Protein AF-A0A963K4Q1-F1 (afdb_monomer_lite)

Secondary structure (DSSP, 8-state):
------HHHHHHHHHHHTT--EEEEEGGGTTHHHHHHHHHHHTTPPPPEEEEEPPPB-TTSPBP-GGGTPPPHHHHHHTT--HHHHHHHTT-----

Foldseek 3Di:
DPDPPDPLLCCLVVCQVVVPQEDEEAPVCVVSVVSNVVNCVVVVHDDHHYDHDYADADPVRHGQDVVVVHDDPVNCVVVPHDPCNVCVRRVHDDDD

Radius of gyration: 17.46 Å; chains: 1; bounding box: 34×29×43 Å

Structure (mmCIF, N/CA/C/O backbone):
data_AF-A0A963K4Q1-F1
#
_entry.id   AF-A0A963K4Q1-F1
#
loop_
_atom_site.group_PDB
_atom_site.id
_atom_site.type_symbol
_atom_site.label_atom_id
_atom_site.label_alt_id
_atom_site.label_comp_id
_atom_site.label_asym_id
_atom_site.label_entity_id
_atom_site.label_seq_id
_atom_site.pdbx_PDB_ins_code
_atom_site.Cartn_x
_atom_site.Cartn_y
_atom_site.Cartn_z
_atom_site.occupancy
_atom_site.B_iso_or_equiv
_atom_site.auth_seq_id
_atom_site.auth_comp_id
_atom_site.auth_asym_id
_atom_site.auth_atom_id
_atom_site.pdbx_PDB_model_num
ATOM 1 N N . LYS A 1 1 ? 16.954 -0.791 22.326 1.00 44.12 1 LYS A N 1
ATOM 2 C CA . LYS A 1 1 ? 16.516 -1.425 21.060 1.00 44.12 1 LYS A CA 1
ATOM 3 C C . LYS A 1 1 ? 15.205 -0.748 20.720 1.00 44.12 1 LYS A C 1
ATOM 5 O O . LYS A 1 1 ? 14.221 -1.051 21.382 1.00 44.12 1 LYS A O 1
ATOM 10 N N . ASP A 1 2 ? 15.262 0.270 19.863 1.00 50.75 2 ASP A N 1
ATOM 11 C CA . ASP A 1 2 ? 14.142 1.171 19.576 1.00 50.75 2 ASP A CA 1
ATOM 12 C C . ASP A 1 2 ? 12.896 0.368 19.242 1.00 50.75 2 ASP A C 1
ATOM 14 O O . ASP A 1 2 ? 12.961 -0.561 18.438 1.00 50.75 2 ASP A O 1
ATOM 18 N N . THR A 1 3 ? 11.803 0.659 19.939 1.00 57.06 3 THR A N 1
ATOM 19 C CA . THR A 1 3 ? 10.546 -0.075 19.838 1.00 57.06 3 THR A CA 1
ATOM 20 C C . THR A 1 3 ? 10.073 -0.022 18.386 1.00 57.06 3 THR A C 1
ATOM 22 O O . THR A 1 3 ? 9.675 1.050 17.931 1.00 57.06 3 THR A O 1
ATOM 25 N N . PRO A 1 4 ? 10.125 -1.123 17.614 1.00 58.84 4 PRO A N 1
ATOM 26 C CA . PRO A 1 4 ? 9.591 -1.090 16.267 1.00 58.84 4 PRO A CA 1
ATOM 27 C C . PRO A 1 4 ? 8.076 -0.930 16.391 1.00 58.84 4 PRO A C 1
ATOM 29 O O . PRO A 1 4 ? 7.397 -1.799 16.941 1.00 58.84 4 PRO A O 1
ATOM 32 N N . THR A 1 5 ? 7.537 0.190 15.912 1.00 65.31 5 THR A N 1
ATOM 33 C CA . THR A 1 5 ? 6.088 0.348 15.800 1.00 65.31 5 THR A CA 1
ATOM 34 C C . THR A 1 5 ? 5.557 -0.768 14.910 1.00 65.31 5 THR A C 1
ATOM 36 O O . THR A 1 5 ? 6.073 -1.007 13.816 1.00 65.31 5 THR A O 1
ATOM 39 N N . SER A 1 6 ? 4.523 -1.473 15.373 1.00 85.88 6 SER A N 1
ATOM 40 C CA . SER A 1 6 ? 3.826 -2.444 14.534 1.00 85.88 6 SER A CA 1
ATOM 41 C C . SER A 1 6 ? 3.285 -1.725 13.301 1.00 85.88 6 SER A C 1
ATOM 43 O O . SER A 1 6 ? 2.437 -0.841 13.431 1.00 85.88 6 SER A O 1
ATOM 45 N N . TYR A 1 7 ? 3.744 -2.123 12.109 1.00 89.75 7 TYR A N 1
ATOM 46 C CA . TYR A 1 7 ? 3.243 -1.618 10.824 1.00 89.75 7 TYR A CA 1
ATOM 47 C C . TYR A 1 7 ? 1.707 -1.588 10.787 1.00 89.75 7 TYR A C 1
ATOM 49 O O . TYR A 1 7 ? 1.111 -0.632 10.303 1.00 89.75 7 TYR A O 1
ATOM 57 N N . HIS A 1 8 ? 1.057 -2.611 11.353 1.00 94.31 8 HIS A N 1
ATOM 58 C CA . HIS A 1 8 ? -0.400 -2.709 11.356 1.00 94.31 8 HIS A CA 1
ATOM 59 C C . HIS A 1 8 ? -1.086 -1.650 12.215 1.00 94.31 8 HIS A C 1
ATOM 61 O O . HIS A 1 8 ? -2.169 -1.205 11.852 1.00 94.31 8 HIS A O 1
ATOM 67 N N . LEU A 1 9 ? -0.465 -1.258 13.328 1.00 95.31 9 LEU A N 1
ATOM 68 C CA . LEU A 1 9 ? -0.989 -0.205 14.188 1.00 95.31 9 LEU A CA 1
ATOM 69 C C . LEU A 1 9 ? -0.778 1.170 13.549 1.00 95.31 9 LEU A C 1
ATOM 71 O O . LEU A 1 9 ? -1.728 1.941 13.475 1.00 95.31 9 LEU A O 1
ATOM 75 N N . ALA A 1 10 ? 0.433 1.434 13.044 1.00 95.62 10 ALA A N 1
ATOM 76 C CA . ALA A 1 10 ? 0.766 2.696 12.384 1.00 95.62 10 ALA A CA 1
ATOM 77 C C . ALA A 1 10 ? -0.178 2.983 11.210 1.00 95.62 10 ALA A C 1
ATOM 79 O O . ALA A 1 10 ? -0.854 4.001 11.218 1.00 95.62 10 ALA A O 1
ATOM 80 N N . VAL A 1 11 ? -0.331 2.034 10.277 1.00 95.38 11 VAL A N 1
ATOM 81 C CA . VAL A 1 11 ? -1.203 2.218 9.101 1.00 95.38 11 VAL A CA 1
ATOM 82 C C . VAL A 1 11 ? -2.643 2.544 9.491 1.00 95.38 11 VAL A C 1
ATOM 84 O O . VAL A 1 11 ? -3.237 3.439 8.908 1.00 95.38 11 VAL A O 1
ATOM 87 N N . VAL A 1 12 ? -3.215 1.854 10.484 1.00 97.25 12 VAL A N 1
ATOM 88 C CA . VAL A 1 12 ? -4.609 2.095 10.894 1.00 97.25 12 VAL A CA 1
ATOM 89 C C . VAL A 1 12 ? -4.802 3.501 11.461 1.00 97.25 12 VAL A C 1
ATOM 91 O O . VAL A 1 12 ? -5.813 4.138 11.165 1.00 97.25 12 VAL A O 1
ATOM 94 N N . LEU A 1 13 ? -3.860 3.967 12.281 1.00 96.94 13 LEU A N 1
ATOM 95 C CA . LEU A 1 13 ? -3.942 5.289 12.896 1.00 96.94 13 LEU A CA 1
ATOM 96 C C . LEU A 1 13 ? -3.645 6.393 11.879 1.00 96.94 13 LEU A C 1
ATOM 98 O O . LEU A 1 13 ? -4.395 7.363 11.817 1.00 96.94 13 LE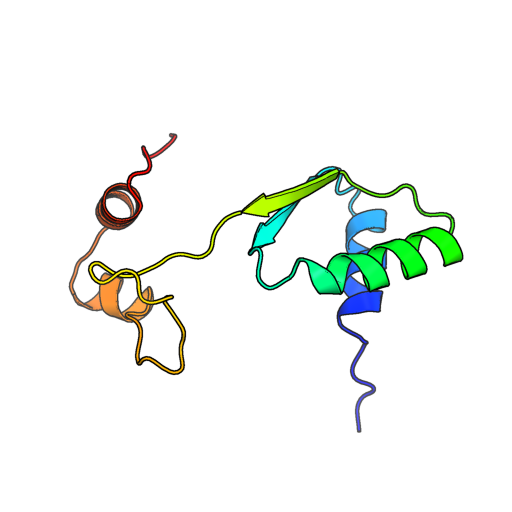U A O 1
ATOM 102 N N . ASP A 1 14 ? -2.615 6.223 11.053 1.00 97.44 14 ASP A N 1
ATOM 103 C CA . ASP A 1 14 ? -2.225 7.208 10.045 1.00 97.44 14 ASP A CA 1
ATOM 104 C C . ASP A 1 14 ? -3.317 7.372 8.978 1.00 97.44 14 ASP A C 1
ATOM 106 O O . ASP A 1 14 ? -3.715 8.502 8.697 1.00 97.44 14 ASP A O 1
ATOM 110 N N . ASP A 1 15 ? -3.885 6.270 8.465 1.00 97.94 15 ASP A N 1
ATOM 111 C CA . ASP A 1 15 ? -4.999 6.312 7.505 1.00 97.94 15 ASP A CA 1
ATOM 112 C C . ASP A 1 15 ? -6.195 7.090 8.082 1.00 97.94 15 ASP A C 1
ATOM 114 O O . ASP A 1 15 ? -6.823 7.892 7.385 1.00 97.94 15 ASP A O 1
ATOM 118 N N . HIS A 1 16 ? -6.506 6.880 9.366 1.00 98.06 16 HIS A N 1
ATOM 119 C CA . HIS A 1 16 ? -7.591 7.588 10.040 1.00 98.06 16 HIS A CA 1
ATOM 120 C C . HIS A 1 16 ? -7.294 9.082 10.202 1.00 98.06 16 HIS A C 1
ATOM 122 O O . HIS A 1 16 ? -8.128 9.911 9.834 1.00 98.06 16 HIS A O 1
ATOM 128 N N . LEU A 1 17 ? -6.107 9.428 10.710 1.00 98.06 17 LEU A N 1
ATOM 129 C CA . LEU A 1 17 ? -5.691 10.815 10.938 1.00 98.06 17 LEU A CA 1
ATOM 130 C C . LEU A 1 17 ? -5.592 11.615 9.633 1.00 98.06 17 LEU A C 1
ATOM 132 O O . LEU A 1 17 ? -5.850 12.817 9.627 1.00 98.06 17 LEU A O 1
ATOM 136 N N . GLN A 1 18 ? -5.247 10.955 8.528 1.00 98.25 18 GLN A N 1
ATOM 137 C CA . GLN A 1 18 ? -5.147 11.565 7.201 1.00 98.25 18 GLN A CA 1
ATOM 138 C C . GLN A 1 18 ? -6.476 11.571 6.430 1.00 98.25 18 GLN A C 1
ATOM 140 O O . GLN A 1 18 ? -6.545 12.143 5.342 1.00 98.25 18 GLN A O 1
AT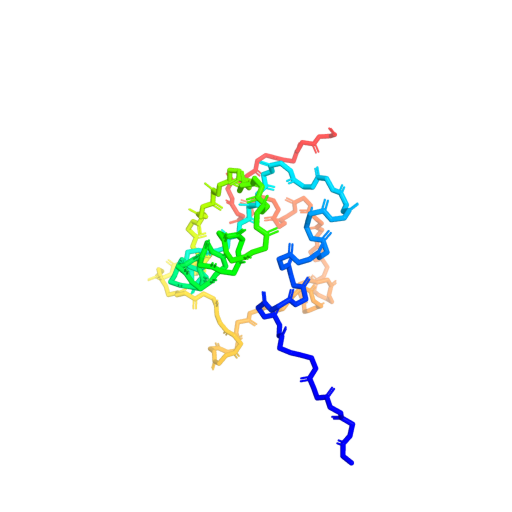OM 145 N N . GLY A 1 19 ? -7.533 10.952 6.965 1.00 97.81 19 GLY A N 1
ATOM 146 C CA . GLY A 1 19 ? -8.838 10.890 6.306 1.00 97.81 19 GLY A CA 1
ATOM 147 C C . GLY A 1 19 ? -8.847 10.022 5.044 1.00 97.81 19 GLY A C 1
ATOM 148 O O . GLY A 1 19 ? -9.576 10.317 4.094 1.00 97.81 19 GLY A O 1
ATOM 149 N N . VAL A 1 20 ? -8.042 8.956 5.002 1.00 98.19 20 VAL A N 1
ATOM 150 C CA . VAL A 1 20 ? -8.022 8.008 3.882 1.00 98.19 20 VAL A CA 1
ATOM 151 C C . VAL A 1 20 ? -9.383 7.320 3.770 1.00 98.19 20 VAL A C 1
ATOM 153 O O . VAL A 1 20 ? -9.862 6.684 4.704 1.00 98.19 20 VAL A O 1
ATOM 156 N N . THR A 1 21 ? -10.010 7.418 2.596 1.00 98.12 21 THR A N 1
ATOM 157 C CA . THR A 1 21 ? -11.335 6.825 2.326 1.00 98.12 21 THR A CA 1
ATOM 158 C C . THR A 1 21 ? -11.274 5.565 1.463 1.00 98.12 21 THR A C 1
ATOM 160 O O . THR A 1 21 ? -12.205 4.755 1.486 1.00 98.12 21 THR A O 1
ATOM 163 N N . LEU A 1 22 ? -10.182 5.370 0.717 1.00 98.25 22 LEU A N 1
ATOM 164 C CA . LEU A 1 22 ? -9.931 4.203 -0.126 1.00 98.25 22 LEU A CA 1
ATOM 165 C C . LEU A 1 22 ? -8.472 3.765 0.002 1.00 98.25 22 LEU A C 1
ATOM 167 O O . LEU A 1 22 ? -7.561 4.480 -0.408 1.00 98.25 22 LEU A O 1
ATOM 171 N N . VAL A 1 23 ? -8.270 2.547 0.489 1.00 98.00 23 VAL A N 1
ATOM 172 C CA . VAL A 1 23 ? -6.966 1.886 0.522 1.00 98.00 23 VAL A CA 1
ATOM 173 C C . VAL A 1 23 ? -6.866 0.957 -0.687 1.00 98.00 23 VAL A C 1
ATOM 175 O O . VAL A 1 23 ? -7.513 -0.091 -0.729 1.00 98.00 23 VAL A O 1
ATOM 178 N N . SER A 1 24 ? -6.049 1.344 -1.670 1.00 97.19 24 SER A N 1
ATOM 179 C CA . SER A 1 24 ? -5.704 0.517 -2.834 1.00 97.19 24 SER A CA 1
ATOM 180 C C . SER A 1 24 ? -4.341 -0.137 -2.624 1.00 97.19 24 SER A C 1
ATOM 182 O O . SER A 1 24 ? -3.345 0.566 -2.451 1.00 97.19 24 SER A O 1
ATOM 184 N N . ARG A 1 25 ? -4.280 -1.471 -2.641 1.00 95.56 25 ARG A N 1
ATOM 185 C CA . ARG A 1 25 ? -3.037 -2.230 -2.413 1.00 95.56 25 ARG A CA 1
ATOM 186 C C . ARG A 1 25 ? -3.047 -3.589 -3.107 1.00 95.56 25 ARG A C 1
ATOM 188 O O . ARG A 1 25 ? -4.078 -4.006 -3.619 1.00 95.56 25 ARG A O 1
ATOM 195 N N . GLY A 1 26 ? -1.911 -4.279 -3.119 1.00 94.56 26 GLY A N 1
ATOM 196 C CA . GLY A 1 26 ? -1.810 -5.610 -3.713 1.00 94.56 26 GLY A CA 1
ATOM 197 C C . GLY A 1 26 ? -2.608 -6.672 -2.950 1.00 94.56 26 GLY A C 1
ATOM 198 O O . GLY A 1 26 ? -2.809 -6.581 -1.734 1.00 94.56 26 GLY A O 1
ATOM 199 N N . GLU A 1 27 ? -3.058 -7.697 -3.672 1.00 95.19 27 GLU A N 1
ATOM 200 C CA . GLU A 1 27 ? -3.751 -8.873 -3.124 1.00 95.19 27 GLU A CA 1
ATOM 201 C C . GLU A 1 27 ? -2.913 -9.648 -2.091 1.00 95.19 27 GLU A C 1
ATOM 203 O O . GLU A 1 27 ? -3.456 -10.268 -1.178 1.00 95.19 27 GLU A O 1
ATOM 208 N N . ASP A 1 28 ? -1.585 -9.530 -2.138 1.00 93.12 28 ASP A N 1
ATOM 209 C CA . ASP A 1 28 ? -0.683 -10.077 -1.122 1.00 93.12 28 ASP A CA 1
ATOM 210 C C . ASP A 1 28 ? -0.945 -9.520 0.289 1.00 93.12 28 ASP A C 1
ATOM 212 O O . ASP A 1 28 ? -0.662 -10.191 1.283 1.00 93.12 28 ASP A O 1
ATOM 216 N N . LEU A 1 29 ? -1.542 -8.329 0.392 1.00 94.50 29 LEU A N 1
ATOM 217 C CA . LEU A 1 29 ? -1.934 -7.701 1.656 1.00 94.50 29 LEU A CA 1
ATOM 218 C C . LEU A 1 29 ? -3.405 -7.946 2.029 1.00 94.50 29 LEU A C 1
ATOM 220 O O . LEU A 1 29 ? -3.916 -7.317 2.963 1.00 94.50 29 LEU A O 1
ATOM 224 N N . PHE A 1 30 ? -4.108 -8.853 1.342 1.00 96.19 30 PHE A N 1
ATOM 225 C CA . PHE A 1 30 ? -5.513 -9.151 1.629 1.00 96.19 30 PHE A CA 1
ATOM 226 C C . PHE A 1 30 ? -5.723 -9.602 3.076 1.00 96.19 30 PHE A C 1
ATOM 228 O O . PHE A 1 30 ? -6.494 -8.977 3.807 1.00 96.19 30 PHE A O 1
ATOM 235 N N . HIS A 1 31 ? -4.966 -10.593 3.544 1.00 95.31 31 HIS A N 1
ATOM 236 C CA . HIS A 1 31 ? -5.140 -11.126 4.898 1.00 95.31 31 HIS A CA 1
ATOM 237 C C . HIS A 1 31 ? -4.746 -10.140 6.007 1.00 95.31 31 HIS A C 1
ATOM 239 O O . HIS A 1 31 ? -5.345 -10.154 7.083 1.00 95.31 31 HIS A O 1
ATOM 245 N N . ALA A 1 32 ? -3.815 -9.216 5.741 1.00 94.94 32 ALA A N 1
ATOM 246 C CA . ALA A 1 32 ? -3.481 -8.142 6.681 1.00 94.94 32 ALA A CA 1
ATOM 247 C C . ALA A 1 32 ? -4.689 -7.232 6.981 1.00 94.94 32 ALA A C 1
ATOM 249 O O . ALA A 1 32 ? -4.767 -6.634 8.055 1.00 94.94 32 ALA A O 1
ATOM 250 N N . THR A 1 33 ? -5.661 -7.165 6.062 1.00 96.62 33 THR A N 1
ATOM 251 C CA . THR A 1 33 ? -6.909 -6.407 6.238 1.00 96.62 33 THR A CA 1
ATOM 252 C C . THR A 1 33 ? -7.712 -6.896 7.434 1.00 96.62 33 THR A C 1
ATOM 254 O O . THR A 1 33 ? -8.312 -6.072 8.113 1.00 96.62 33 THR A O 1
ATOM 257 N N . HIS A 1 34 ? -7.704 -8.196 7.744 1.00 96.75 34 HIS A N 1
ATOM 258 C CA . HIS A 1 34 ? -8.444 -8.715 8.899 1.00 96.75 34 HIS A CA 1
ATOM 259 C C . HIS A 1 34 ? -7.944 -8.087 10.204 1.00 96.75 34 HIS A C 1
ATOM 261 O O . HIS A 1 34 ? -8.743 -7.629 11.019 1.00 96.75 34 HIS A O 1
ATOM 267 N N . LEU A 1 35 ? -6.621 -7.981 10.356 1.00 96.12 35 LEU A N 1
ATOM 268 C CA . LEU A 1 35 ? -6.007 -7.337 11.512 1.00 96.12 35 LEU A CA 1
ATOM 269 C C . LEU A 1 35 ? -6.278 -5.827 11.532 1.00 96.12 35 LEU A C 1
ATOM 271 O O . LE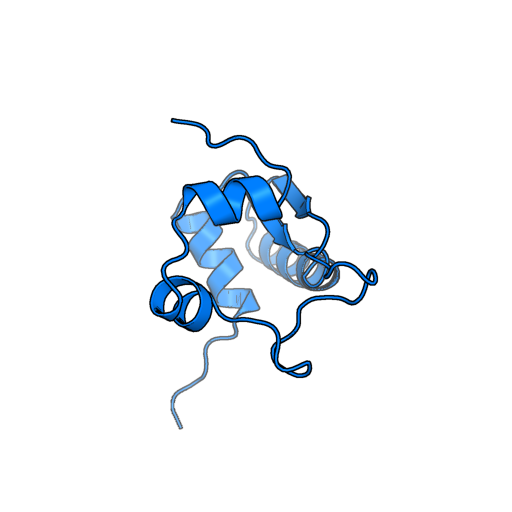U A 1 35 ? -6.613 -5.280 12.579 1.00 96.12 35 LEU A O 1
ATOM 275 N N . HIS A 1 36 ? -6.195 -5.151 10.382 1.00 97.12 36 HIS A N 1
ATOM 276 C CA . HIS A 1 36 ? -6.515 -3.719 10.288 1.00 97.12 36 HIS A CA 1
ATOM 277 C C . HIS A 1 36 ? -7.977 -3.431 10.654 1.00 97.12 36 HIS A C 1
ATOM 279 O O . HIS A 1 36 ? -8.245 -2.503 11.412 1.00 97.12 36 HIS A O 1
ATOM 285 N N . ARG A 1 37 ? -8.916 -4.266 10.193 1.00 97.88 37 ARG A N 1
ATOM 286 C CA . ARG A 1 37 ? -10.343 -4.168 10.532 1.00 97.88 37 ARG A CA 1
ATOM 287 C C . ARG A 1 37 ? -10.600 -4.393 12.019 1.00 97.88 37 ARG A C 1
ATOM 289 O O . ARG A 1 37 ? -11.406 -3.667 12.595 1.00 97.88 37 ARG A O 1
ATOM 296 N N . LEU A 1 38 ? -9.907 -5.355 12.633 1.00 97.94 38 LEU A N 1
ATOM 297 C CA . LEU A 1 38 ? -9.981 -5.587 14.076 1.00 97.94 38 LEU A CA 1
ATOM 298 C C . LEU A 1 38 ? -9.506 -4.357 14.857 1.00 97.94 38 LEU A C 1
ATOM 300 O O . LEU A 1 38 ? -10.222 -3.880 15.730 1.00 97.94 38 LEU A O 1
ATOM 304 N N . LEU A 1 39 ? -8.339 -3.809 14.514 1.00 97.56 39 LEU A N 1
ATOM 305 C CA . LEU A 1 39 ? -7.803 -2.613 15.170 1.00 97.56 39 LEU A CA 1
ATOM 306 C C . LEU A 1 39 ? -8.740 -1.409 15.013 1.00 97.56 39 LEU A C 1
ATOM 308 O O . LEU A 1 39 ? -9.027 -0.730 15.991 1.00 97.56 39 LEU A O 1
ATOM 312 N N . GLN A 1 40 ? -9.277 -1.178 13.814 1.00 98.12 40 GLN A N 1
ATOM 313 C CA . GLN A 1 40 ? -10.259 -0.114 13.583 1.00 98.12 40 GLN A CA 1
ATOM 314 C C . GLN A 1 40 ? -11.500 -0.277 14.461 1.00 98.12 40 GLN A C 1
ATOM 316 O O . GLN A 1 40 ? -11.967 0.704 15.028 1.00 98.12 40 GLN A O 1
ATOM 321 N N . ALA A 1 41 ? -12.011 -1.504 14.608 1.00 98.25 41 ALA A N 1
ATOM 322 C CA . ALA A 1 41 ? -13.143 -1.774 15.490 1.00 98.25 41 ALA A CA 1
ATOM 323 C C . ALA A 1 41 ? -12.804 -1.482 16.961 1.00 98.25 41 ALA A C 1
ATOM 325 O O . ALA A 1 41 ? -13.600 -0.850 17.648 1.00 98.25 41 ALA A O 1
ATOM 326 N N . LEU A 1 42 ? -11.612 -1.877 17.424 1.00 98.19 42 LEU A N 1
ATOM 327 C CA . LEU A 1 42 ? -11.148 -1.607 18.790 1.00 98.19 42 LEU A CA 1
ATOM 328 C C . LEU A 1 42 ? -10.978 -0.108 19.076 1.00 98.19 42 LEU A C 1
ATOM 330 O O . LEU A 1 42 ? -11.231 0.328 20.195 1.00 98.19 42 LEU A O 1
ATOM 334 N N . PHE A 1 43 ? -10.581 0.678 18.075 1.00 97.62 43 PHE A N 1
ATOM 335 C CA . PHE A 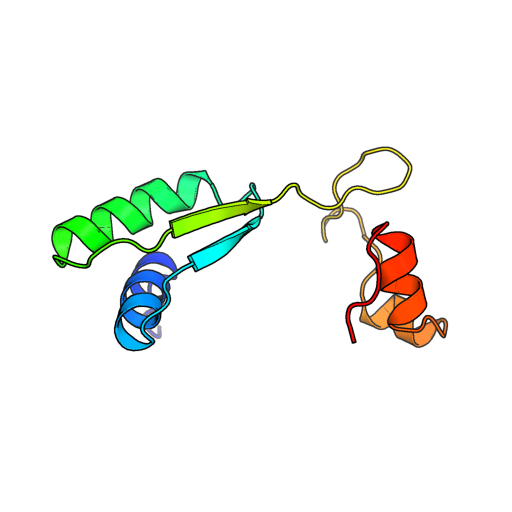1 43 ? -10.402 2.127 18.202 1.00 97.62 43 PHE A CA 1
ATOM 336 C C . PHE A 1 43 ? -11.644 2.951 17.825 1.00 97.62 43 PHE A C 1
ATOM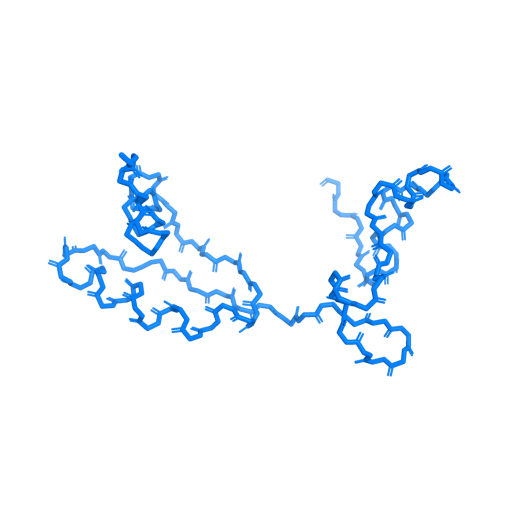 338 O O . PHE A 1 43 ? -11.583 4.176 17.860 1.00 97.62 43 PHE A O 1
ATOM 345 N N . GLY A 1 44 ? -12.763 2.320 17.451 1.00 98.00 44 GLY A N 1
ATOM 346 C CA . GLY A 1 44 ? -13.974 3.035 17.022 1.00 98.00 44 GLY A CA 1
ATOM 347 C C . GLY A 1 44 ? -13.813 3.809 15.704 1.00 98.00 44 GLY A C 1
ATOM 348 O O . GLY A 1 44 ? -14.543 4.764 15.447 1.00 98.00 44 GLY A O 1
ATOM 349 N N . ILE A 1 45 ? -12.858 3.409 14.864 1.00 98.19 45 ILE A N 1
ATOM 350 C CA . ILE A 1 45 ? -12.546 4.054 13.587 1.00 98.19 45 ILE A CA 1
ATOM 351 C C . ILE A 1 45 ? -13.471 3.510 12.492 1.00 98.19 45 ILE A C 1
ATOM 353 O O . ILE A 1 45 ? -13.612 2.296 12.314 1.00 98.19 45 ILE A O 1
ATOM 357 N N . THR A 1 46 ? -14.059 4.414 11.702 1.00 97.38 46 THR A N 1
ATOM 358 C CA . THR A 1 46 ? -14.811 4.031 10.497 1.00 97.38 46 THR A CA 1
ATOM 359 C C . THR A 1 46 ? -13.845 3.462 9.452 1.00 97.38 46 THR A C 1
ATOM 361 O O . THR A 1 46 ? -12.884 4.146 9.095 1.00 97.38 46 THR A O 1
ATOM 364 N N . PRO A 1 47 ? -14.056 2.231 8.948 1.00 96.88 47 PRO A N 1
ATOM 365 C CA . PRO A 1 47 ? -13.150 1.643 7.971 1.00 96.88 47 PRO A CA 1
ATOM 366 C C . PRO A 1 47 ? -13.184 2.382 6.630 1.00 96.88 47 PRO A C 1
ATOM 368 O O . PRO A 1 47 ? -14.272 2.722 6.155 1.00 96.88 47 PRO A O 1
ATOM 371 N N . PRO A 1 48 ? -12.032 2.528 5.953 1.00 97.94 48 PRO A N 1
ATOM 372 C CA . PRO A 1 48 ? -12.019 2.920 4.556 1.00 97.94 48 PRO A CA 1
ATOM 373 C C . PRO A 1 48 ? -12.572 1.788 3.683 1.00 97.94 48 PRO A C 1
ATOM 375 O O . PRO A 1 48 ? -12.682 0.625 4.091 1.00 97.94 48 PRO A O 1
ATOM 378 N N . ARG A 1 49 ? -12.860 2.112 2.425 1.00 98.25 49 ARG A N 1
ATOM 379 C CA . ARG A 1 49 ? -13.036 1.091 1.392 1.00 98.25 49 ARG A CA 1
ATOM 380 C C . ARG A 1 49 ? -11.686 0.442 1.102 1.00 98.25 49 ARG A C 1
ATOM 382 O O . ARG A 1 49 ? -10.664 1.121 1.064 1.00 98.25 49 ARG A O 1
ATOM 389 N N . TYR A 1 50 ? -11.694 -0.859 0.843 1.00 97.94 50 TYR A N 1
ATOM 390 C CA . TYR A 1 50 ? -10.505 -1.595 0.430 1.00 97.94 50 TYR A CA 1
ATOM 391 C C . TYR A 1 50 ? -10.646 -2.041 -1.020 1.00 97.94 50 TYR A C 1
ATOM 393 O O . TYR A 1 50 ? -11.695 -2.551 -1.415 1.00 97.94 50 TYR A O 1
ATOM 401 N N . TYR A 1 51 ? -9.583 -1.851 -1.794 1.00 97.88 51 TYR A N 1
ATOM 402 C CA . TYR A 1 51 ? -9.436 -2.423 -3.123 1.00 97.88 51 TYR A CA 1
ATOM 403 C C . TYR A 1 51 ? -8.102 -3.163 -3.202 1.00 97.88 51 TYR A C 1
ATOM 405 O O . TYR A 1 51 ? -7.035 -2.571 -3.021 1.00 97.88 51 TYR A O 1
ATOM 413 N N . HIS A 1 52 ? -8.179 -4.465 -3.463 1.00 97.75 52 HIS A N 1
ATOM 414 C CA . HIS A 1 52 ? -7.017 -5.329 -3.609 1.00 97.75 52 HIS A CA 1
ATOM 415 C C . HIS A 1 52 ? -6.822 -5.650 -5.080 1.00 97.75 52 HIS A C 1
ATOM 417 O O . HIS A 1 52 ? -7.630 -6.357 -5.675 1.00 97.75 52 HIS A O 1
ATOM 423 N N . HIS A 1 53 ? -5.780 -5.087 -5.678 1.00 93.50 53 HIS A N 1
ATOM 424 C CA . HIS A 1 53 ? -5.480 -5.315 -7.083 1.00 93.50 53 HIS A CA 1
ATOM 425 C C . HIS A 1 53 ? -4.580 -6.539 -7.269 1.00 93.50 53 HIS A C 1
ATOM 427 O O . HIS A 1 53 ? -3.751 -6.866 -6.412 1.00 93.50 53 HIS A O 1
ATOM 433 N N . ASN A 1 54 ? -4.695 -7.164 -8.442 1.00 91.00 54 ASN A N 1
ATOM 434 C CA . ASN A 1 54 ? -3.838 -8.273 -8.848 1.00 91.00 54 ASN A CA 1
ATOM 435 C C . ASN A 1 54 ? -2.357 -7.873 -8.816 1.00 91.00 54 ASN A C 1
ATOM 437 O O . ASN A 1 54 ? -1.985 -6.711 -9.024 1.00 91.00 54 ASN A O 1
ATOM 441 N N . LEU A 1 55 ? -1.501 -8.861 -8.574 1.00 90.12 55 LEU A N 1
ATOM 442 C CA . LEU A 1 55 ? -0.053 -8.684 -8.580 1.00 90.12 55 LEU A CA 1
ATOM 443 C C . LEU A 1 55 ? 0.479 -8.714 -10.014 1.00 90.12 55 LEU A C 1
ATOM 445 O O . LEU A 1 55 ? -0.044 -9.419 -10.873 1.00 90.12 55 LEU A O 1
ATOM 449 N N . ILE A 1 56 ? 1.542 -7.952 -10.267 1.00 88.12 56 ILE A N 1
ATOM 450 C CA . ILE A 1 56 ? 2.163 -7.898 -11.592 1.00 88.12 56 ILE A CA 1
ATOM 451 C C . ILE A 1 56 ? 2.932 -9.201 -11.832 1.00 88.12 56 ILE A C 1
ATOM 453 O O . ILE A 1 56 ? 3.747 -9.621 -11.002 1.00 88.12 56 ILE A O 1
ATOM 457 N N . ALA A 1 57 ? 2.688 -9.811 -12.986 1.00 85.50 57 ALA A N 1
ATOM 458 C CA . ALA A 1 57 ? 3.387 -10.992 -13.467 1.00 85.50 57 ALA A CA 1
ATOM 459 C C . ALA A 1 57 ? 4.265 -10.655 -14.681 1.00 85.50 57 ALA A C 1
ATOM 461 O O . ALA A 1 57 ? 4.054 -9.645 -15.356 1.00 85.50 57 ALA A O 1
ATOM 462 N N . ASP A 1 58 ? 5.270 -11.486 -14.939 1.00 81.75 58 ASP A N 1
ATOM 463 C CA . ASP A 1 58 ? 6.061 -11.423 -16.162 1.00 81.75 58 ASP A CA 1
ATOM 464 C C . ASP A 1 58 ? 5.336 -12.075 -17.356 1.00 81.75 58 ASP A C 1
ATOM 466 O O . ASP A 1 58 ? 4.220 -12.585 -17.252 1.00 81.75 58 ASP A O 1
ATOM 470 N N . SER A 1 59 ? 5.995 -12.087 -18.517 1.00 78.69 59 SER A N 1
ATOM 471 C CA . SER A 1 59 ? 5.484 -12.704 -19.751 1.00 78.69 59 SER A CA 1
ATOM 472 C C . SER A 1 59 ? 5.183 -14.208 -19.652 1.00 78.69 59 SER A C 1
ATOM 474 O O . SER A 1 59 ? 4.539 -14.753 -20.543 1.00 78.69 59 SER A O 1
ATOM 476 N N . ARG A 1 60 ? 5.679 -14.891 -18.615 1.00 82.00 60 ARG A N 1
ATOM 477 C CA . ARG A 1 60 ? 5.445 -16.317 -18.351 1.00 82.00 60 ARG A CA 1
ATOM 478 C C . ARG A 1 60 ? 4.354 -16.536 -17.298 1.00 82.00 60 ARG A C 1
ATOM 480 O O . ARG A 1 60 ? 4.067 -17.682 -16.971 1.00 82.00 60 ARG A O 1
ATOM 487 N N . GLY A 1 61 ? 3.745 -15.464 -16.784 1.00 79.88 61 GLY A N 1
ATOM 488 C CA . GLY A 1 61 ? 2.754 -15.521 -15.710 1.00 79.88 61 GLY A CA 1
ATOM 489 C C . GLY A 1 61 ? 3.369 -15.623 -14.313 1.00 79.88 61 GLY A C 1
ATOM 490 O O . GLY A 1 61 ? 2.633 -15.712 -13.331 1.00 79.88 61 GLY A O 1
ATOM 491 N N . GLU A 1 62 ? 4.697 -15.563 -14.190 1.00 81.75 62 GLU A N 1
ATOM 492 C CA . GLU A 1 62 ? 5.368 -15.635 -12.896 1.00 81.75 62 GLU A CA 1
ATOM 493 C C . GLU A 1 62 ? 5.330 -14.281 -12.195 1.00 81.75 62 GLU A C 1
ATOM 495 O O . GLU A 1 62 ? 5.667 -13.239 -12.765 1.00 81.75 62 GLU A O 1
ATOM 500 N N . ARG A 1 63 ? 4.943 -14.282 -10.917 1.00 84.25 63 ARG A N 1
ATOM 501 C CA . ARG A 1 63 ? 4.845 -13.048 -10.134 1.00 84.25 63 ARG A CA 1
ATOM 502 C C . ARG A 1 63 ? 6.202 -12.350 -10.052 1.00 84.25 63 ARG A C 1
ATOM 504 O O . ARG A 1 63 ? 7.194 -12.939 -9.602 1.00 84.25 63 ARG A O 1
ATOM 511 N N . LEU A 1 64 ? 6.220 -11.053 -10.357 1.00 83.19 64 LEU A N 1
ATOM 512 C CA . LEU A 1 64 ? 7.397 -10.223 -10.137 1.00 83.19 64 LEU A CA 1
ATOM 513 C C . LEU A 1 64 ? 7.674 -10.116 -8.635 1.00 83.19 64 LEU A C 1
ATOM 515 O O . LEU A 1 64 ? 6.887 -9.578 -7.860 1.00 83.19 64 LEU A O 1
ATOM 519 N N . ALA A 1 65 ? 8.820 -10.637 -8.214 1.00 76.56 65 ALA A N 1
ATOM 520 C CA . ALA A 1 65 ? 9.273 -10.570 -6.834 1.00 76.56 65 ALA A CA 1
ATOM 521 C C . ALA A 1 65 ? 10.783 -10.340 -6.791 1.00 76.56 65 ALA A C 1
ATOM 523 O O . ALA A 1 65 ? 11.522 -10.855 -7.632 1.00 76.56 65 ALA A O 1
ATOM 524 N N . LYS A 1 66 ? 11.268 -9.626 -5.764 1.00 68.19 66 LYS A N 1
ATOM 525 C CA . LYS A 1 66 ? 12.712 -9.384 -5.567 1.00 68.19 66 LYS A CA 1
ATOM 526 C C . LYS A 1 66 ? 13.533 -10.681 -5.573 1.00 68.19 66 LYS A C 1
ATOM 528 O O . LYS A 1 66 ? 14.625 -10.708 -6.130 1.00 68.19 66 LYS A O 1
ATOM 533 N N . ARG A 1 67 ? 12.982 -11.765 -5.014 1.00 68.19 67 ARG A N 1
ATOM 534 C CA . ARG A 1 67 ? 13.610 -13.098 -4.989 1.00 68.19 67 ARG A CA 1
ATOM 535 C C . ARG A 1 67 ? 13.856 -13.700 -6.380 1.00 68.19 67 ARG A C 1
ATOM 537 O O . ARG A 1 67 ? 14.794 -14.466 -6.538 1.00 68.19 67 ARG A O 1
ATOM 544 N N . ASN A 1 68 ? 13.083 -13.296 -7.389 1.00 62.75 68 ASN A N 1
ATOM 545 C CA . ASN A 1 68 ? 13.196 -13.798 -8.761 1.00 62.75 68 ASN A CA 1
ATOM 546 C C . ASN A 1 68 ? 14.153 -12.944 -9.616 1.00 62.75 68 ASN A C 1
ATOM 548 O O . ASN A 1 68 ? 14.118 -13.031 -10.838 1.00 62.75 68 ASN A O 1
ATOM 552 N N . ARG A 1 69 ? 14.965 -12.068 -8.992 1.00 67.62 69 ARG A N 1
ATOM 553 C CA . ARG A 1 69 ? 15.764 -11.035 -9.683 1.00 67.62 69 ARG A CA 1
ATOM 554 C C . ARG A 1 69 ? 14.923 -10.225 -10.676 1.00 67.62 69 ARG A C 1
ATOM 556 O O . ARG A 1 69 ? 15.407 -9.835 -11.736 1.00 67.62 69 ARG A O 1
ATOM 563 N N . ALA A 1 70 ? 13.658 -9.985 -10.320 1.00 69.75 70 ALA A N 1
ATOM 564 C CA . ALA A 1 70 ? 12.752 -9.202 -11.139 1.00 69.75 70 ALA A CA 1
ATOM 565 C C . ALA A 1 70 ? 13.376 -7.836 -11.446 1.00 69.75 70 ALA A C 1
ATOM 567 O O . ALA A 1 70 ? 14.000 -7.207 -10.583 1.00 69.75 70 ALA A O 1
ATOM 568 N N . ILE A 1 71 ? 13.199 -7.402 -12.690 1.00 81.69 71 ILE A N 1
ATOM 569 C CA . ILE A 1 71 ? 13.671 -6.113 -13.178 1.00 81.69 71 ILE A CA 1
ATOM 570 C C . ILE A 1 71 ? 13.212 -4.995 -12.230 1.00 81.69 71 ILE A C 1
ATOM 572 O O . ILE A 1 71 ? 12.048 -4.914 -11.840 1.00 81.69 71 ILE A O 1
ATOM 576 N N . THR A 1 72 ? 14.145 -4.124 -11.847 1.00 87.75 72 THR A N 1
ATOM 577 C CA . THR A 1 72 ? 13.858 -2.979 -10.974 1.00 87.75 72 THR A CA 1
ATOM 578 C C . THR A 1 72 ? 13.570 -1.728 -11.799 1.00 87.75 72 THR A C 1
ATOM 580 O O . THR A 1 72 ? 14.093 -1.577 -12.902 1.00 87.75 72 THR A O 1
ATOM 583 N N . LEU A 1 73 ? 12.822 -0.771 -11.236 1.00 90.19 73 LEU A N 1
ATOM 584 C CA . LEU A 1 73 ? 12.631 0.547 -11.862 1.00 90.19 73 LEU A CA 1
ATOM 585 C C . LEU A 1 73 ? 13.963 1.267 -12.129 1.00 90.19 73 LEU A C 1
ATOM 587 O O . LEU A 1 73 ? 14.093 1.980 -13.119 1.00 90.19 73 LEU A O 1
ATOM 591 N N . ARG A 1 74 ? 14.969 1.060 -11.266 1.00 91.56 74 ARG A N 1
ATOM 592 C CA . ARG A 1 74 ? 16.324 1.589 -11.472 1.00 91.56 74 ARG A CA 1
ATOM 593 C C . ARG A 1 74 ? 16.949 1.007 -12.735 1.00 91.56 74 ARG A C 1
ATOM 595 O O . ARG A 1 74 ? 17.342 1.774 -13.597 1.00 91.56 74 ARG A O 1
ATOM 602 N N . HIS A 1 75 ? 16.953 -0.317 -12.866 1.00 90.31 75 HIS A N 1
ATOM 603 C CA . HIS A 1 75 ? 17.499 -0.982 -14.045 1.00 90.31 75 HIS A CA 1
ATOM 604 C C . HIS A 1 75 ? 16.781 -0.561 -15.334 1.00 90.31 75 HIS A C 1
ATOM 606 O O . HIS A 1 75 ? 17.445 -0.267 -16.320 1.00 90.31 75 HIS A O 1
ATOM 612 N N . LEU A 1 76 ? 15.443 -0.469 -15.317 1.00 91.69 76 LEU A N 1
ATOM 613 C CA . LEU A 1 76 ? 14.664 0.015 -16.466 1.00 91.69 76 LEU A CA 1
ATOM 614 C C . LEU A 1 76 ? 15.101 1.415 -16.903 1.00 91.69 76 LEU A C 1
ATOM 616 O O . LEU A 1 76 ? 15.267 1.664 -18.095 1.00 91.69 76 LEU A O 1
ATOM 620 N N . ARG A 1 77 ? 15.325 2.312 -15.941 1.00 94.56 77 ARG A N 1
ATOM 621 C CA . ARG A 1 77 ? 15.818 3.664 -16.208 1.00 94.56 77 ARG A CA 1
ATOM 622 C C . ARG A 1 77 ? 17.249 3.660 -16.752 1.00 94.56 77 ARG A C 1
ATOM 624 O O . ARG A 1 77 ? 17.522 4.405 -17.685 1.00 94.56 77 ARG A O 1
ATOM 631 N N . ASP A 1 78 ? 18.127 2.809 -16.223 1.00 95.25 78 ASP A N 1
ATOM 632 C CA . ASP A 1 78 ? 19.526 2.712 -16.664 1.00 95.25 78 ASP A CA 1
ATOM 633 C C . ASP A 1 78 ? 19.644 2.216 -18.119 1.00 95.25 78 ASP A C 1
ATOM 635 O O . ASP A 1 78 ? 20.539 2.643 -18.843 1.00 95.25 78 ASP A O 1
ATOM 639 N N . ILE A 1 79 ? 18.711 1.373 -18.582 1.00 95.00 79 ILE A N 1
ATOM 640 C CA . ILE A 1 79 ? 18.633 0.925 -19.987 1.00 95.00 79 ILE A CA 1
ATOM 641 C C . ILE A 1 79 ? 17.797 1.860 -20.886 1.00 95.00 79 ILE A C 1
ATOM 643 O O . ILE A 1 79 ? 17.444 1.487 -22.004 1.00 95.00 79 ILE A O 1
ATOM 647 N N . GLY A 1 80 ? 17.445 3.056 -20.402 1.00 96.25 80 GLY A N 1
ATOM 648 C CA . GLY A 1 80 ? 16.775 4.095 -21.189 1.00 96.25 80 GLY A CA 1
ATOM 649 C C . GLY A 1 80 ? 15.257 3.954 -21.339 1.00 96.25 80 GLY A C 1
ATOM 650 O O . GLY A 1 80 ? 14.683 4.603 -22.211 1.00 96.25 80 GLY A O 1
ATOM 651 N N . ARG A 1 81 ? 14.574 3.139 -20.519 1.00 95.44 81 ARG A N 1
ATOM 652 C CA . ARG A 1 81 ? 13.100 3.076 -20.544 1.00 95.44 81 ARG A CA 1
ATOM 653 C C . ARG A 1 81 ? 12.481 4.335 -19.957 1.00 95.44 81 ARG A C 1
ATOM 655 O O . ARG A 1 81 ? 12.884 4.818 -18.898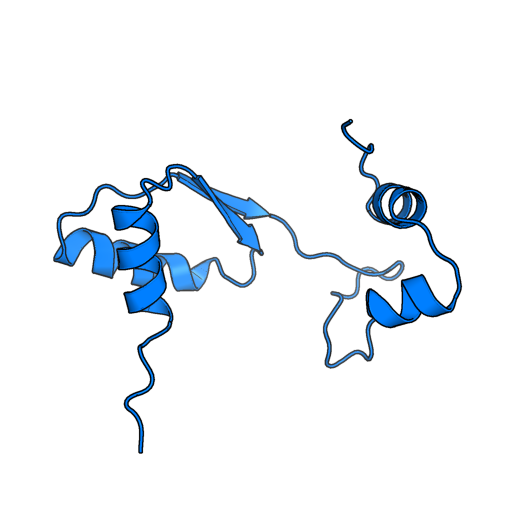 1.00 95.44 81 ARG A O 1
ATOM 662 N N . THR A 1 82 ? 11.439 4.810 -20.622 1.00 94.75 82 THR A N 1
ATOM 663 C CA . THR A 1 82 ? 10.634 5.953 -20.196 1.00 94.75 82 THR A CA 1
ATOM 664 C C . THR A 1 82 ? 9.462 5.509 -19.312 1.00 94.75 82 THR A C 1
ATOM 666 O O . THR A 1 82 ? 9.055 4.345 -19.354 1.00 94.75 82 THR A O 1
ATOM 669 N N . PRO A 1 83 ? 8.843 6.421 -18.539 1.00 93.19 83 PRO A N 1
ATOM 670 C CA . PRO A 1 83 ? 7.585 6.125 -17.856 1.00 93.19 83 PRO A CA 1
ATOM 671 C C . PRO A 1 83 ? 6.495 5.613 -18.810 1.00 93.19 83 PRO A C 1
ATOM 673 O O . PRO A 1 83 ? 5.771 4.687 -18.456 1.00 93.19 83 PRO A O 1
ATOM 676 N N . ALA A 1 84 ? 6.407 6.160 -20.028 1.00 92.75 84 ALA A N 1
ATOM 677 C CA . ALA A 1 84 ? 5.442 5.730 -21.041 1.00 92.75 84 ALA A CA 1
ATOM 678 C C . ALA A 1 84 ? 5.656 4.266 -21.469 1.00 92.75 84 ALA A C 1
ATOM 680 O O . ALA A 1 84 ? 4.684 3.523 -21.619 1.00 92.75 84 ALA A O 1
ATOM 681 N N . ASP A 1 85 ? 6.914 3.824 -21.587 1.00 92.31 85 ASP A N 1
ATOM 682 C CA . ASP A 1 85 ? 7.228 2.415 -21.848 1.00 92.31 85 ASP A CA 1
ATOM 683 C C . ASP A 1 85 ? 6.697 1.510 -20.732 1.00 92.31 85 ASP A C 1
ATOM 685 O O . ASP A 1 85 ? 6.142 0.452 -21.014 1.00 92.31 85 ASP A O 1
ATOM 689 N N . ILE A 1 86 ? 6.816 1.936 -19.471 1.00 90.50 86 ILE A N 1
ATOM 690 C CA . ILE A 1 86 ? 6.344 1.166 -18.311 1.00 90.50 86 ILE A CA 1
ATOM 691 C C . ILE A 1 86 ? 4.815 1.064 -18.309 1.00 90.50 86 ILE A C 1
ATOM 693 O O . ILE A 1 86 ? 4.286 -0.032 -18.134 1.00 90.50 86 ILE A O 1
ATOM 697 N N . TRP A 1 87 ? 4.100 2.166 -18.557 1.00 90.62 87 TRP A N 1
ATOM 698 C CA . TRP A 1 87 ? 2.637 2.146 -18.700 1.00 90.62 87 TRP A CA 1
ATOM 699 C C . TRP A 1 87 ? 2.199 1.156 -19.785 1.00 90.62 87 TRP A C 1
ATOM 701 O O . TRP A 1 87 ? 1.356 0.292 -19.532 1.00 90.62 87 TRP A O 1
ATOM 711 N N . LYS A 1 88 ? 2.857 1.197 -20.951 1.00 89.94 88 LYS A N 1
ATOM 712 C CA . LYS A 1 88 ? 2.616 0.255 -22.051 1.00 89.94 88 LYS A CA 1
ATOM 713 C C . LYS A 1 88 ? 2.919 -1.194 -21.658 1.00 89.94 88 LYS A C 1
ATOM 715 O O . LYS A 1 88 ? 2.136 -2.077 -21.992 1.00 89.94 88 LYS A O 1
ATOM 720 N N . MET A 1 89 ? 4.014 -1.447 -20.937 1.00 87.81 89 MET A N 1
ATOM 721 C CA . MET A 1 89 ? 4.366 -2.783 -20.430 1.00 87.81 89 MET A CA 1
ATOM 722 C C . MET A 1 89 ? 3.318 -3.333 -19.454 1.00 87.81 89 MET A C 1
ATOM 724 O O . MET A 1 89 ? 3.080 -4.536 -19.444 1.00 87.81 89 MET A O 1
ATOM 728 N N . LEU A 1 90 ? 2.681 -2.467 -18.662 1.00 86.75 90 LEU A N 1
ATOM 729 C CA . LEU A 1 90 ? 1.595 -2.837 -17.747 1.00 86.75 90 LEU A CA 1
ATOM 730 C C . LEU A 1 90 ? 0.232 -2.973 -18.447 1.00 86.75 90 LEU A C 1
ATOM 732 O O . LEU A 1 90 ? -0.750 -3.308 -17.791 1.00 86.75 90 LEU A O 1
ATOM 736 N N . GLY A 1 91 ? 0.149 -2.700 -19.755 1.00 86.50 91 GLY A N 1
ATOM 737 C CA . GLY A 1 91 ? -1.117 -2.684 -20.493 1.00 86.50 91 GLY A CA 1
ATOM 738 C C . GLY A 1 91 ? -2.050 -1.545 -20.070 1.00 86.50 91 GLY A C 1
ATOM 739 O O . GLY A 1 91 ? -3.258 -1.621 -20.282 1.00 86.50 91 GLY A O 1
ATOM 740 N N . LEU A 1 92 ? -1.504 -0.496 -19.454 1.00 84.44 92 LEU A N 1
ATOM 741 C CA . LEU A 1 92 ? -2.251 0.641 -18.934 1.00 84.44 92 LEU A CA 1
ATOM 742 C C . LEU A 1 92 ? -2.019 1.871 -19.817 1.00 84.44 92 LEU A C 1
ATOM 744 O O . LEU A 1 92 ? -0.922 2.110 -20.320 1.00 84.44 92 LEU A O 1
ATOM 748 N N . GLN A 1 93 ? -3.060 2.682 -19.995 1.00 77.12 93 GLN A N 1
ATOM 749 C CA . GLN A 1 93 ? -2.931 3.972 -20.669 1.00 77.12 93 GLN A CA 1
ATOM 750 C C . GLN A 1 93 ? -2.400 5.014 -19.686 1.00 77.12 93 GLN A C 1
ATOM 752 O O . GLN A 1 93 ? -2.889 5.112 -18.559 1.00 77.12 93 GLN A O 1
ATOM 757 N N . GLN A 1 94 ? -1.419 5.808 -20.120 1.00 66.94 94 GLN A N 1
ATOM 758 C CA . GLN A 1 94 ? -0.928 6.933 -19.335 1.00 66.94 94 GLN A CA 1
ATOM 759 C C . GLN A 1 94 ? -2.055 7.964 -19.221 1.00 66.94 94 GLN A C 1
ATOM 761 O O . GLN A 1 94 ? -2.446 8.580 -20.212 1.00 66.94 94 GLN A O 1
ATOM 766 N N . ARG A 1 95 ? -2.619 8.110 -18.020 1.00 61.44 95 ARG A N 1
ATOM 767 C CA . ARG A 1 95 ? -3.542 9.206 -17.726 1.00 61.44 95 ARG A CA 1
ATOM 768 C C . ARG A 1 95 ? -2.698 10.452 -17.467 1.00 61.44 95 ARG A C 1
ATOM 770 O O . ARG A 1 95 ? -1.799 10.398 -16.629 1.00 61.44 95 ARG A O 1
ATOM 777 N N . VAL A 1 96 ? -2.939 11.487 -18.272 1.00 51.84 96 VAL A N 1
ATOM 778 C CA . VAL A 1 96 ? -2.358 12.832 -18.133 1.00 51.84 96 VAL A CA 1
ATOM 779 C C . VAL A 1 96 ? -2.846 13.461 -16.836 1.00 51.84 96 VAL A C 1
ATOM 781 O O . VAL A 1 96 ? -4.049 13.281 -16.535 1.00 51.84 96 VAL A O 1
#

Sequence (96 aa):
KDTPTSYHLAVVLDDHLQGVTLVSRGEDLFHATHLHRLLQALFGITPPRYYHHNLIADSRGERLAKRNRAITLRHLRDIGRTPADIWKMLGLQQRV

pLDDT: mean 88.59, std 12.52, range [44.12, 98.25]